Protein AF-A0A5V3AV54-F1 (afdb_monomer_lite)

Foldseek 3Di:
DDDDQKWKDKQNHTDDPVCPVVVVPPPRPVPIDIDIHGDPPDPPDPVVVVVVVVVVVVQCVDPPSVVVVVVVCVVVVVVVVVVVVVPVVDDDDDDPPPPDDD

pLDDT: mean 70.37, std 14.09, range [41.69, 93.81]

Radius of gyration: 25.09 Å; chains: 1; bounding box: 50×31×59 Å

Structure (mmCIF, N/CA/C/O backbone):
data_AF-A0A5V3AV54-F1
#
_entry.id   AF-A0A5V3AV54-F1
#
loop_
_atom_site.group_PDB
_atom_site.id
_atom_site.type_symbol
_atom_site.label_atom_id
_atom_site.label_alt_id
_atom_site.label_comp_id
_atom_site.label_asym_id
_atom_site.label_entity_id
_atom_site.label_seq_id
_atom_site.pdbx_PDB_ins_code
_atom_site.Cartn_x
_atom_site.Cartn_y
_atom_site.Cartn_z
_atom_site.occupancy
_atom_site.B_iso_or_equiv
_atom_site.auth_seq_id
_atom_site.auth_comp_id
_atom_site.auth_asym_id
_atom_site.auth_atom_id
_atom_site.pdbx_PDB_model_num
ATOM 1 N N . MET A 1 1 ? -12.702 22.173 9.518 1.00 42.97 1 MET A N 1
ATOM 2 C CA . MET A 1 1 ? -13.849 21.251 9.380 1.00 42.97 1 MET A CA 1
ATOM 3 C C . MET A 1 1 ? -13.341 19.848 9.676 1.00 42.97 1 MET A C 1
ATOM 5 O O . MET A 1 1 ? -12.639 19.287 8.844 1.00 42.97 1 MET A O 1
ATOM 9 N N . GLU A 1 2 ? -13.571 19.339 10.888 1.00 50.41 2 GLU A N 1
ATOM 10 C CA . GLU A 1 2 ? -13.132 17.993 11.285 1.00 50.41 2 GLU A CA 1
ATOM 11 C C . GLU A 1 2 ? -13.973 16.927 10.575 1.00 50.41 2 GLU A C 1
ATOM 13 O O . GLU A 1 2 ? -15.184 16.833 10.774 1.00 50.41 2 GLU A O 1
ATOM 18 N N . GLN A 1 3 ? -13.338 16.120 9.730 1.00 55.50 3 GLN A N 1
ATOM 19 C CA . GLN A 1 3 ? -13.986 14.984 9.083 1.00 55.50 3 GLN A CA 1
ATOM 20 C C . GLN A 1 3 ? -13.907 13.781 10.028 1.00 55.50 3 GLN A C 1
ATOM 22 O O . GLN A 1 3 ? -12.854 13.164 10.170 1.00 55.50 3 GLN A O 1
ATOM 27 N N . ARG A 1 4 ? -15.013 13.452 10.704 1.00 59.38 4 ARG A N 1
ATOM 28 C CA . ARG A 1 4 ? -15.095 12.273 11.578 1.00 59.38 4 ARG A CA 1
ATOM 29 C C . ARG A 1 4 ? -15.198 10.995 10.745 1.00 59.38 4 ARG A C 1
ATOM 31 O O . ARG A 1 4 ? -16.125 10.838 9.955 1.00 59.38 4 ARG A O 1
ATOM 38 N N . ALA A 1 5 ? -14.268 10.068 10.964 1.00 69.06 5 ALA A N 1
ATOM 39 C CA . ALA A 1 5 ? -14.211 8.778 10.270 1.00 69.06 5 ALA A CA 1
ATOM 40 C C . ALA A 1 5 ? -15.347 7.809 10.663 1.00 69.06 5 ALA A C 1
ATOM 42 O O . ALA A 1 5 ? -15.583 6.821 9.968 1.00 69.06 5 ALA A O 1
ATOM 43 N N . TYR A 1 6 ? -16.072 8.095 11.750 1.00 66.06 6 TYR A N 1
ATOM 44 C CA . TYR A 1 6 ? -17.086 7.204 12.311 1.00 66.06 6 TYR A CA 1
ATOM 45 C C . TYR A 1 6 ? -18.318 7.976 12.792 1.00 66.06 6 TYR A C 1
ATOM 47 O O . TYR A 1 6 ? -18.201 9.074 13.340 1.00 66.06 6 TYR A O 1
ATOM 55 N N . GLN A 1 7 ? -19.494 7.379 12.601 1.00 72.56 7 GLN A N 1
ATOM 56 C CA . GLN A 1 7 ? -20.768 7.821 13.170 1.00 72.56 7 GLN A CA 1
ATOM 57 C C . GLN A 1 7 ? -21.174 6.837 14.273 1.00 72.56 7 GLN A C 1
ATOM 59 O O . GLN A 1 7 ? -21.139 5.627 14.046 1.00 72.56 7 GLN A O 1
ATOM 64 N N . VAL A 1 8 ? -21.533 7.334 15.459 1.00 70.31 8 VAL A N 1
ATOM 65 C CA . VAL A 1 8 ? -21.854 6.500 16.630 1.00 70.31 8 VAL A CA 1
ATOM 66 C C . VAL A 1 8 ? -23.319 6.691 17.012 1.00 70.31 8 VAL A C 1
ATOM 68 O O . VAL A 1 8 ? -23.734 7.797 17.347 1.00 70.31 8 VAL A O 1
ATOM 71 N N . ARG A 1 9 ? -24.097 5.605 16.999 1.00 64.19 9 ARG A N 1
ATOM 72 C CA . ARG A 1 9 ? -25.503 5.585 17.434 1.00 64.19 9 ARG A CA 1
ATOM 73 C C . ARG A 1 9 ? -25.639 4.765 18.711 1.00 64.19 9 ARG A C 1
ATOM 75 O O . ARG A 1 9 ? -25.142 3.641 18.767 1.00 64.19 9 ARG A O 1
ATOM 82 N N . ILE A 1 10 ? -26.344 5.296 19.705 1.00 67.38 10 ILE A N 1
ATOM 83 C CA . ILE A 1 10 ? -26.615 4.624 20.983 1.00 67.38 10 ILE A CA 1
ATOM 84 C C . ILE A 1 10 ? -28.135 4.561 21.159 1.00 67.38 10 ILE A C 1
ATOM 86 O O . ILE A 1 10 ? -28.810 5.582 21.041 1.00 67.38 10 ILE A O 1
ATOM 90 N N . ALA A 1 11 ? -28.692 3.365 21.386 1.00 61.78 11 ALA A N 1
ATOM 91 C CA . ALA A 1 11 ? -30.137 3.155 21.585 1.00 61.78 11 ALA A CA 1
ATOM 92 C C . ALA A 1 11 ? -31.037 3.743 20.467 1.00 61.78 11 ALA A C 1
ATOM 94 O O . ALA A 1 11 ? -32.155 4.188 20.710 1.00 61.78 11 ALA A O 1
ATOM 95 N N . GLY A 1 12 ? -30.542 3.764 19.223 1.00 59.16 12 GLY A N 1
ATOM 96 C CA . GLY A 1 12 ? -31.273 4.264 18.051 1.00 59.16 12 GLY A CA 1
ATOM 97 C C . GLY A 1 12 ? -31.145 5.771 17.782 1.00 59.16 12 GLY A C 1
ATOM 98 O O . GLY A 1 12 ? -31.440 6.186 16.657 1.00 59.16 12 GLY A O 1
ATOM 99 N N . SER A 1 13 ? -30.626 6.562 18.730 1.00 57.06 13 SER A N 1
ATOM 100 C CA . SER A 1 13 ? -30.371 8.003 18.575 1.00 57.06 13 SER A CA 1
ATOM 101 C C . SER A 1 13 ? -28.904 8.287 18.219 1.00 57.06 13 SER A C 1
ATOM 103 O O . SER A 1 13 ? -27.993 7.599 18.687 1.00 57.06 13 SER A O 1
ATOM 105 N N . ASP A 1 14 ? -28.672 9.261 17.340 1.00 52.94 14 ASP A N 1
ATOM 106 C CA . ASP A 1 14 ? -27.337 9.681 16.893 1.00 52.94 14 ASP A CA 1
ATOM 107 C C . ASP A 1 14 ? -26.768 10.687 17.898 1.00 52.94 14 ASP A C 1
ATOM 109 O O . ASP A 1 14 ? -27.426 11.682 18.212 1.00 52.94 14 ASP A O 1
ATOM 113 N N . VAL A 1 15 ? -25.586 10.422 18.457 1.00 59.66 15 VAL A N 1
ATOM 114 C CA . VAL A 1 15 ? -25.069 11.255 19.551 1.00 59.66 15 VAL A CA 1
ATOM 115 C C . VAL A 1 15 ? -24.151 12.341 18.993 1.00 59.66 15 VAL A C 1
ATOM 117 O O . VAL A 1 15 ? -23.034 12.083 18.543 1.00 59.66 15 VAL A O 1
ATOM 120 N N . VAL A 1 16 ? -24.641 13.582 19.023 1.00 55.56 16 VAL A N 1
ATOM 121 C CA . VAL A 1 16 ? -23.890 14.789 18.646 1.00 55.56 16 VAL A CA 1
ATOM 122 C C . VAL A 1 16 ? -22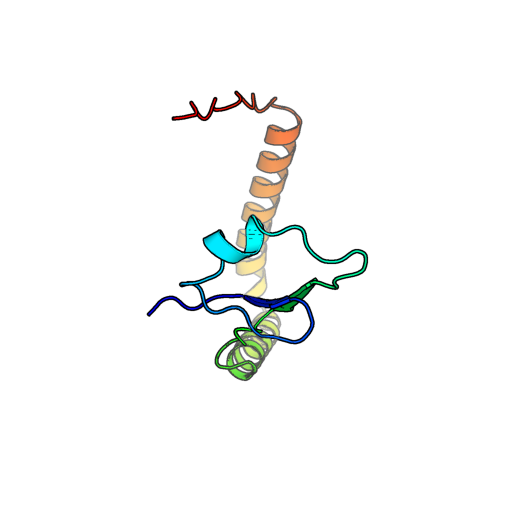.886 15.141 19.762 1.00 55.56 16 VAL A C 1
ATOM 124 O O . VAL A 1 16 ? -23.221 15.010 20.945 1.00 55.56 16 VAL A O 1
ATOM 127 N N . PRO A 1 17 ? -21.651 15.563 19.411 1.00 53.69 17 PRO A N 1
ATOM 128 C CA . PRO A 1 17 ? -20.515 15.718 20.326 1.00 53.69 17 PRO A CA 1
ATOM 129 C C . PRO A 1 17 ? -20.771 16.475 21.625 1.00 53.69 17 PRO A C 1
ATOM 131 O O . PRO A 1 17 ? -20.209 16.091 22.647 1.00 53.69 17 PRO A O 1
ATOM 134 N N . ASP A 1 18 ? -21.649 17.472 21.613 1.00 55.53 18 ASP A N 1
ATOM 135 C CA . ASP A 1 18 ? -21.873 18.360 22.759 1.00 55.53 18 ASP A CA 1
ATOM 136 C C . ASP A 1 18 ? -22.618 17.674 23.923 1.00 55.53 18 ASP A C 1
ATOM 138 O O . ASP A 1 18 ? -22.814 18.264 24.981 1.00 55.53 18 ASP A O 1
ATOM 142 N N . THR A 1 19 ? -23.024 16.407 23.748 1.00 51.69 19 THR A N 1
ATOM 143 C CA . THR A 1 19 ? -23.753 15.609 24.753 1.00 51.69 19 THR A CA 1
ATOM 144 C C . THR A 1 19 ? -23.120 14.243 25.061 1.00 51.69 19 THR A C 1
ATOM 146 O O . THR A 1 19 ? -23.618 13.519 25.926 1.00 51.69 19 THR A O 1
ATOM 149 N N . LEU A 1 20 ? -22.003 13.884 24.405 1.00 53.94 20 LEU A N 1
ATOM 150 C CA . LEU A 1 20 ? -21.345 12.573 24.556 1.00 53.94 20 LEU A CA 1
ATOM 151 C C . LEU A 1 20 ? -20.780 12.357 25.966 1.00 53.94 20 LEU A C 1
ATOM 153 O O . LEU A 1 20 ? -21.006 11.314 26.569 1.00 53.94 20 LEU A O 1
ATOM 157 N N . THR A 1 21 ? -20.088 13.345 26.527 1.00 53.94 21 THR A N 1
ATOM 158 C CA . THR A 1 21 ? -19.488 13.254 27.870 1.00 53.94 21 THR A CA 1
ATOM 159 C C . THR A 1 21 ? -20.532 13.171 28.986 1.00 53.94 21 THR A C 1
ATOM 161 O O . THR A 1 21 ? -20.293 12.499 29.989 1.00 53.94 21 THR A O 1
ATOM 164 N N . ALA A 1 22 ? -21.708 13.778 28.788 1.00 55.59 22 ALA A N 1
ATOM 165 C CA . ALA A 1 22 ? -22.826 13.717 29.731 1.00 55.59 22 ALA A CA 1
ATOM 166 C C . ALA A 1 22 ? -23.582 12.375 29.672 1.00 55.59 22 ALA A C 1
ATOM 168 O O . ALA A 1 22 ? -24.031 11.873 30.697 1.00 55.59 22 ALA A O 1
ATOM 169 N N . ARG A 1 23 ? -23.699 11.762 28.486 1.00 54.28 23 ARG A N 1
ATOM 170 C CA . ARG A 1 23 ? -24.414 10.486 28.277 1.00 54.28 23 ARG A CA 1
ATOM 171 C C . ARG A 1 23 ? -23.567 9.238 28.545 1.00 54.28 23 ARG A C 1
ATOM 173 O O . ARG A 1 23 ? -24.145 8.180 28.761 1.00 54.28 23 ARG A O 1
ATOM 180 N N . LEU A 1 24 ? -22.236 9.351 28.558 1.00 58.12 24 LEU A N 1
ATOM 181 C CA . LEU A 1 24 ? -21.320 8.258 28.924 1.00 58.12 24 LEU A CA 1
ATOM 182 C C . LEU A 1 24 ? -21.265 7.981 30.440 1.00 58.12 24 LEU A C 1
ATOM 184 O O . LEU A 1 24 ? -20.808 6.912 30.833 1.00 58.12 24 LEU A O 1
ATOM 188 N N . HIS A 1 25 ? -21.730 8.920 31.273 1.00 59.16 25 HIS A N 1
ATOM 189 C CA . HIS A 1 25 ? -21.806 8.776 32.737 1.00 59.16 25 HIS A CA 1
ATOM 190 C C . HIS A 1 25 ? -23.201 8.380 33.248 1.00 59.16 25 HIS A C 1
ATOM 192 O O . HIS A 1 25 ? -23.366 8.111 34.436 1.00 59.16 25 HIS A O 1
ATOM 198 N N . GLU A 1 26 ? -24.204 8.320 32.370 1.00 59.19 26 GLU A N 1
ATOM 199 C CA . GLU A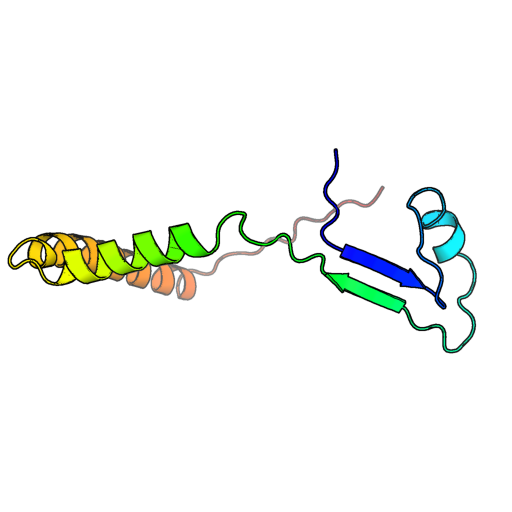 1 26 ? -25.505 7.737 32.694 1.00 59.19 26 GLU A CA 1
ATOM 200 C C . GLU A 1 26 ? -25.402 6.214 32.515 1.00 59.19 26 GLU A C 1
ATOM 202 O O . GLU A 1 26 ? -24.906 5.771 31.473 1.00 59.19 26 GLU A O 1
ATOM 207 N N . PRO A 1 27 ? -25.847 5.388 33.480 1.00 55.38 27 PRO A N 1
ATOM 208 C CA . PRO A 1 27 ? -25.879 3.946 33.288 1.00 55.38 27 PRO A CA 1
ATOM 209 C C . PRO A 1 27 ? -26.720 3.617 32.049 1.00 55.38 27 PRO A C 1
ATOM 211 O O . PRO A 1 27 ? -27.934 3.824 32.018 1.00 55.38 27 PRO A O 1
ATOM 214 N N . LEU A 1 28 ? -26.052 3.119 31.006 1.00 57.53 28 LEU A N 1
ATOM 215 C CA . LEU A 1 28 ? -26.703 2.569 29.822 1.00 57.53 28 LEU A CA 1
ATOM 216 C C . LEU A 1 28 ? -27.688 1.489 30.281 1.00 57.53 28 LEU A C 1
ATOM 218 O O . LEU A 1 28 ? -27.323 0.612 31.067 1.00 57.53 28 LEU A O 1
ATOM 222 N N . SER A 1 29 ? -28.937 1.549 29.808 1.00 58.19 29 SER A N 1
ATOM 223 C CA . SER A 1 29 ? -29.923 0.520 30.142 1.00 58.19 29 SER A CA 1
ATOM 224 C C . SER A 1 29 ? -29.385 -0.859 29.748 1.00 58.19 29 SER A C 1
ATOM 226 O O . SER A 1 29 ? -28.728 -1.016 28.713 1.00 58.19 29 SER A O 1
ATOM 228 N N . ALA A 1 30 ? -29.617 -1.863 30.596 1.00 52.59 30 ALA A N 1
ATOM 229 C CA . ALA A 1 30 ? -29.136 -3.220 30.362 1.00 52.59 30 ALA A CA 1
ATOM 230 C C . ALA A 1 30 ? -29.627 -3.719 28.988 1.00 52.59 30 ALA A C 1
ATOM 232 O O . ALA A 1 30 ? -30.827 -3.886 28.778 1.00 52.59 30 ALA A O 1
ATOM 233 N N . GLY A 1 31 ? -28.698 -3.907 28.043 1.00 59.56 31 GLY A N 1
ATOM 234 C CA . GLY A 1 31 ? -28.995 -4.304 26.659 1.00 59.56 31 GLY A CA 1
ATOM 235 C C . GLY A 1 31 ? -28.891 -3.196 25.599 1.00 59.56 31 GLY A C 1
ATOM 236 O O . GLY A 1 31 ? -29.229 -3.444 24.443 1.00 59.56 31 GLY A O 1
ATOM 237 N N . ALA A 1 32 ? -28.421 -1.991 25.938 1.00 61.28 32 ALA A N 1
ATOM 238 C CA . ALA A 1 32 ? -28.213 -0.924 24.959 1.00 61.28 32 ALA A CA 1
ATOM 239 C C . ALA A 1 32 ? -27.119 -1.284 23.930 1.00 61.28 32 ALA A C 1
ATOM 241 O O . ALA A 1 32 ? -25.959 -1.509 24.276 1.00 61.28 32 ALA A O 1
ATOM 242 N N . VAL A 1 33 ? -27.485 -1.302 22.645 1.00 62.03 33 VAL A N 1
ATOM 243 C CA . VAL A 1 33 ? -26.567 -1.595 21.533 1.00 62.03 33 VAL A CA 1
ATOM 244 C C . VAL A 1 33 ? -25.941 -0.298 21.014 1.00 62.03 33 VAL A C 1
ATOM 246 O O . VAL A 1 33 ? -26.649 0.651 20.661 1.00 62.03 33 VAL A O 1
ATOM 249 N N . MET A 1 34 ? -24.608 -0.263 20.961 1.00 66.94 34 MET A N 1
ATOM 250 C CA . MET A 1 34 ? -23.835 0.819 20.350 1.00 66.94 34 MET A CA 1
ATOM 251 C C . MET A 1 34 ? -23.420 0.430 18.932 1.00 66.94 34 MET A C 1
ATOM 253 O O . MET A 1 34 ? -22.752 -0.582 18.728 1.00 66.94 34 MET A O 1
ATOM 257 N N . HIS A 1 35 ? -23.791 1.248 17.950 1.00 76.19 35 HIS A N 1
ATOM 258 C CA . HIS A 1 35 ? -23.434 1.036 16.551 1.00 76.19 35 HIS A CA 1
ATOM 259 C C . HIS A 1 35 ? -22.405 2.072 16.108 1.00 76.19 35 HIS A C 1
ATOM 261 O O . HIS A 1 35 ? -22.696 3.267 16.092 1.00 76.19 35 HIS A O 1
ATOM 267 N N . ILE A 1 36 ? -21.223 1.604 15.711 1.00 74.25 36 ILE A N 1
ATOM 268 C CA . ILE A 1 36 ? -20.152 2.425 15.142 1.00 74.25 36 ILE A CA 1
ATOM 269 C C . ILE A 1 36 ? -20.131 2.153 13.639 1.00 74.25 36 ILE A C 1
ATOM 271 O O . ILE A 1 36 ? -19.720 1.080 13.202 1.00 74.25 36 ILE A O 1
ATOM 275 N N . VAL A 1 37 ? -20.608 3.107 12.842 1.00 79.50 37 VAL A N 1
ATOM 276 C CA . VAL A 1 37 ? -20.621 2.990 11.382 1.00 79.50 37 VAL A CA 1
ATOM 277 C C . VAL A 1 37 ? -19.393 3.710 10.824 1.00 79.50 37 VAL A C 1
ATOM 279 O O . VAL A 1 37 ? -19.283 4.930 10.997 1.00 79.50 37 VAL A O 1
ATOM 282 N N . PRO A 1 38 ? -18.467 3.004 10.152 1.00 71.88 38 PRO A N 1
ATOM 283 C CA . PRO A 1 38 ? -17.383 3.654 9.433 1.00 71.88 38 PRO A CA 1
ATOM 284 C C . PRO A 1 38 ? -17.959 4.474 8.280 1.00 71.88 38 PRO A C 1
ATOM 286 O O . PRO A 1 38 ? -18.706 3.973 7.438 1.00 71.88 38 PRO A O 1
ATOM 289 N N . ARG A 1 39 ? -17.596 5.754 8.219 1.00 69.12 39 ARG A N 1
ATOM 290 C CA . ARG A 1 39 ? -17.817 6.570 7.029 1.00 69.12 39 ARG A CA 1
ATOM 291 C C . ARG A 1 39 ? -16.711 6.200 6.052 1.00 69.12 39 ARG A C 1
ATOM 293 O O . ARG A 1 39 ? -15.552 6.548 6.260 1.00 69.12 39 ARG A O 1
ATOM 300 N N . LEU A 1 40 ? -17.068 5.484 4.989 1.00 65.62 40 LEU A N 1
ATOM 301 C CA . LEU A 1 40 ? -16.166 5.262 3.864 1.00 65.62 40 LEU A CA 1
ATOM 302 C C . LEU A 1 40 ? -15.868 6.624 3.228 1.00 65.62 40 LEU A C 1
ATOM 304 O O . LEU A 1 40 ? -16.638 7.128 2.412 1.00 65.62 40 LEU A O 1
ATOM 308 N N . ALA A 1 41 ? -14.751 7.231 3.622 1.00 67.50 41 ALA A N 1
ATOM 309 C CA . ALA A 1 41 ? -14.120 8.305 2.874 1.00 67.50 41 ALA A CA 1
ATOM 310 C C . ALA A 1 41 ? -13.598 7.687 1.569 1.00 67.50 41 ALA A C 1
ATOM 312 O O . ALA A 1 41 ? -12.444 7.278 1.466 1.00 67.50 41 ALA A O 1
ATOM 313 N N . GLY A 1 42 ? -14.505 7.493 0.610 1.00 64.81 42 GLY A N 1
ATOM 314 C CA . GLY A 1 42 ? -14.199 6.873 -0.670 1.00 64.81 42 GLY A CA 1
ATOM 315 C C . GLY A 1 42 ? -13.088 7.643 -1.372 1.00 64.81 42 GLY A C 1
ATOM 316 O O . GLY A 1 42 ? -13.110 8.877 -1.411 1.00 64.81 42 GLY A O 1
ATOM 317 N N . ALA A 1 43 ? -12.116 6.913 -1.924 1.00 67.25 43 ALA A N 1
ATOM 318 C CA . ALA A 1 43 ? -11.096 7.488 -2.785 1.00 67.25 43 ALA A CA 1
ATOM 319 C C . ALA A 1 43 ? -11.809 8.310 -3.864 1.00 67.25 43 ALA A C 1
ATOM 321 O O . ALA A 1 43 ? -12.576 7.770 -4.660 1.00 67.25 43 ALA A O 1
ATOM 322 N N . LYS A 1 44 ? -11.582 9.628 -3.847 1.00 65.00 44 LYS A N 1
ATOM 323 C CA . LYS A 1 44 ? -12.317 10.657 -4.605 1.00 65.00 44 LYS A CA 1
ATOM 324 C C . LYS A 1 44 ? -12.392 10.402 -6.122 1.00 65.00 44 LYS A C 1
ATOM 326 O O . LYS A 1 44 ? -13.156 11.055 -6.823 1.00 65.00 44 LYS A O 1
ATOM 331 N N . SER A 1 45 ? -11.629 9.434 -6.624 1.00 70.88 45 SER A N 1
ATOM 332 C CA . SER A 1 45 ? -11.728 8.886 -7.969 1.00 70.88 45 SER A CA 1
ATOM 333 C C . SER A 1 45 ? -11.188 7.444 -7.964 1.00 70.88 45 SER A C 1
ATOM 335 O O . SER A 1 45 ? -9.976 7.227 -7.997 1.00 70.88 45 SER A O 1
ATOM 337 N N . GLY A 1 46 ? -12.071 6.443 -7.930 1.00 75.75 46 GLY A N 1
ATOM 338 C CA . GLY A 1 46 ? -11.669 5.034 -8.069 1.00 75.75 46 GLY A CA 1
ATOM 339 C C . GLY A 1 46 ? -11.079 4.700 -9.448 1.00 75.75 46 GLY A C 1
ATOM 340 O O . GLY A 1 46 ? -10.273 3.785 -9.572 1.00 75.75 46 GLY A O 1
ATOM 341 N N . TRP A 1 47 ? -11.420 5.476 -10.482 1.00 83.50 47 TRP A N 1
ATOM 342 C CA . TRP A 1 47 ? -10.996 5.241 -11.867 1.00 83.50 47 TRP A CA 1
ATOM 343 C C . TRP A 1 47 ? -9.552 5.679 -12.153 1.00 83.50 47 TRP A C 1
ATOM 345 O O . TRP A 1 47 ? -8.867 5.018 -12.929 1.00 83.50 47 TRP A O 1
ATOM 355 N N . ALA A 1 48 ? -9.050 6.743 -11.513 1.00 85.69 48 ALA A N 1
ATOM 356 C CA . ALA A 1 48 ? -7.663 7.178 -11.714 1.00 85.69 48 ALA A CA 1
ATOM 357 C C . ALA A 1 48 ? -6.654 6.104 -11.281 1.00 85.69 48 ALA A C 1
ATOM 359 O O . ALA A 1 48 ? -5.645 5.904 -11.951 1.00 85.69 48 ALA A O 1
ATOM 360 N N . GLY A 1 49 ? -6.957 5.364 -10.207 1.00 86.56 49 GLY A N 1
ATOM 361 C CA . GLY A 1 49 ? -6.146 4.220 -9.785 1.00 86.56 49 GLY A CA 1
ATOM 362 C C . GLY A 1 49 ? -6.143 3.091 -10.818 1.00 86.56 49 GLY A C 1
ATOM 363 O O . GLY A 1 49 ? -5.103 2.484 -11.057 1.00 86.56 49 GLY A O 1
ATOM 364 N N . VAL A 1 50 ? -7.276 2.856 -11.488 1.00 89.81 50 VAL A N 1
ATOM 365 C CA . VAL A 1 50 ? -7.389 1.849 -12.554 1.00 89.81 50 VAL A CA 1
ATOM 366 C C . VAL A 1 50 ? -6.556 2.242 -13.773 1.00 89.81 50 VAL A C 1
ATOM 368 O O . VAL A 1 50 ? -5.813 1.411 -14.286 1.00 89.81 50 VAL A O 1
ATOM 371 N N . LEU A 1 51 ? -6.627 3.501 -14.217 1.00 91.56 51 LEU A N 1
ATOM 372 C CA . LEU A 1 51 ? -5.829 3.977 -15.353 1.00 91.56 51 LEU A CA 1
ATOM 373 C C . LEU A 1 51 ? -4.330 3.954 -15.055 1.00 91.56 51 LEU A C 1
ATOM 375 O O . LEU A 1 51 ? -3.547 3.514 -15.894 1.00 91.56 51 LEU A O 1
ATOM 379 N N . LEU A 1 52 ? -3.936 4.383 -13.854 1.00 91.62 52 LEU A N 1
ATOM 380 C CA . LEU A 1 52 ? -2.545 4.312 -13.418 1.00 91.62 52 LEU A CA 1
ATOM 381 C C . LEU A 1 52 ? -2.061 2.857 -13.367 1.00 91.62 52 LEU A C 1
ATOM 383 O O . LEU A 1 52 ? -0.993 2.550 -13.888 1.00 91.62 52 LEU A O 1
ATOM 387 N N . GLY A 1 53 ? -2.865 1.952 -12.802 1.00 89.38 53 GLY A N 1
ATOM 388 C CA . GLY A 1 53 ? -2.562 0.522 -12.767 1.00 89.38 53 GLY A CA 1
ATOM 389 C C . GLY A 1 53 ? -2.400 -0.071 -14.167 1.00 89.38 53 GLY A C 1
ATOM 390 O O . GLY A 1 53 ? -1.397 -0.720 -14.446 1.00 89.38 53 GLY A O 1
ATOM 391 N N . ALA A 1 54 ? -3.333 0.210 -15.079 1.00 93.81 54 ALA A N 1
ATOM 392 C CA . ALA A 1 54 ? -3.264 -0.259 -16.461 1.00 93.81 54 ALA A CA 1
ATOM 393 C C . ALA A 1 54 ? -2.027 0.277 -17.202 1.00 93.81 54 ALA A C 1
ATOM 395 O O . ALA A 1 54 ? -1.368 -0.476 -17.919 1.00 93.81 54 ALA A O 1
ATOM 396 N N . ALA A 1 55 ? -1.670 1.547 -16.993 1.00 91.31 55 ALA A N 1
ATOM 397 C CA . ALA A 1 55 ? -0.470 2.140 -17.575 1.00 91.31 55 ALA A CA 1
ATOM 398 C C . ALA A 1 55 ? 0.812 1.457 -17.074 1.00 91.31 55 ALA A C 1
ATOM 400 O O . ALA A 1 55 ? 1.706 1.185 -17.872 1.00 91.31 55 ALA A O 1
ATOM 401 N N . LEU A 1 56 ? 0.888 1.127 -15.780 1.00 89.12 56 LEU A N 1
ATOM 402 C CA . LEU A 1 56 ? 2.030 0.412 -15.204 1.00 89.12 56 LEU A CA 1
ATOM 403 C C . LEU A 1 56 ? 2.164 -1.012 -15.763 1.00 89.12 56 LEU A C 1
ATOM 405 O O . LEU A 1 56 ? 3.274 -1.417 -16.098 1.00 89.12 56 LEU A O 1
ATOM 409 N N . ILE A 1 57 ? 1.054 -1.743 -15.930 1.00 89.69 57 ILE A N 1
ATOM 410 C CA . ILE A 1 57 ? 1.062 -3.074 -16.564 1.00 89.69 57 ILE A CA 1
ATOM 411 C C . ILE A 1 57 ? 1.474 -2.986 -18.040 1.00 89.69 57 ILE A C 1
ATOM 413 O O . ILE A 1 57 ? 2.247 -3.808 -18.520 1.00 89.69 57 ILE A O 1
ATOM 417 N N . GLY A 1 58 ? 1.005 -1.976 -18.777 1.00 89.56 58 GLY A N 1
ATOM 418 C CA . GLY A 1 58 ? 1.444 -1.755 -20.157 1.00 89.56 58 GLY A CA 1
ATOM 419 C C . GLY A 1 58 ? 2.940 -1.433 -20.245 1.00 89.56 58 GLY A C 1
ATOM 420 O O . GLY A 1 58 ? 3.662 -2.019 -21.052 1.00 89.56 58 GLY A O 1
ATOM 421 N N . ALA A 1 59 ? 3.430 -0.548 -19.372 1.00 85.38 59 ALA A N 1
ATOM 422 C CA . ALA A 1 59 ? 4.845 -0.195 -19.290 1.00 85.38 59 ALA A CA 1
ATOM 423 C C . ALA A 1 59 ? 5.722 -1.400 -18.918 1.00 85.38 59 ALA A C 1
ATOM 425 O O . ALA A 1 59 ? 6.834 -1.526 -19.433 1.00 85.38 59 ALA A O 1
ATOM 426 N N . SER A 1 60 ? 5.206 -2.325 -18.099 1.00 81.00 60 SER A N 1
ATOM 427 C CA . SER A 1 60 ? 5.920 -3.542 -17.714 1.00 81.00 60 SER A CA 1
ATOM 428 C C . SER A 1 60 ? 6.043 -4.578 -18.832 1.00 81.00 60 SER A C 1
ATOM 430 O O . SER A 1 60 ? 6.554 -5.668 -18.597 1.00 81.00 60 SER A O 1
ATOM 432 N N . LEU A 1 61 ? 5.566 -4.303 -20.045 1.00 86.56 61 LEU A N 1
ATOM 433 C CA . LEU A 1 61 ? 5.756 -5.178 -21.207 1.00 86.56 61 LEU A CA 1
ATOM 434 C C . LEU A 1 61 ? 6.792 -4.622 -22.192 1.00 86.56 61 LEU A C 1
ATOM 436 O O . LEU A 1 61 ? 7.146 -5.310 -23.146 1.00 86.56 61 LEU A O 1
ATOM 440 N N . ILE A 1 62 ? 7.314 -3.411 -21.958 1.00 85.62 62 ILE A N 1
ATOM 441 C CA . ILE A 1 62 ? 8.326 -2.779 -22.810 1.00 85.62 62 ILE A CA 1
ATOM 442 C C . ILE A 1 62 ? 9.684 -3.472 -22.582 1.00 85.62 62 ILE A C 1
ATOM 444 O O . ILE A 1 62 ? 10.239 -3.392 -21.476 1.00 85.62 62 ILE A O 1
ATOM 448 N N . PRO A 1 63 ? 10.266 -4.134 -23.604 1.00 78.75 63 PRO A N 1
ATOM 449 C CA . PRO A 1 63 ? 11.580 -4.756 -23.482 1.00 78.75 63 PRO A CA 1
ATOM 450 C C . PRO A 1 63 ? 12.649 -3.713 -23.120 1.00 78.75 63 PRO A C 1
ATOM 452 O O . PRO A 1 63 ? 12.692 -2.62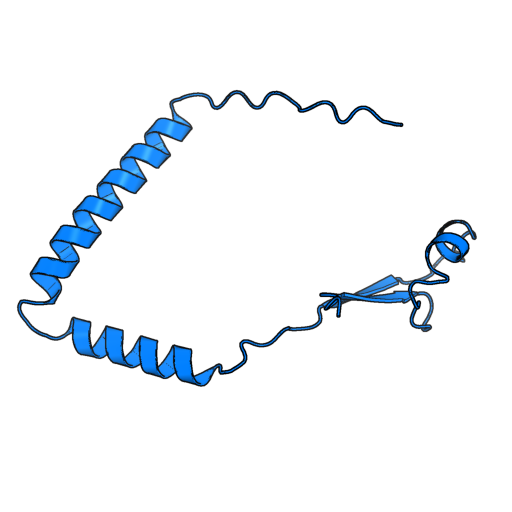8 -23.693 1.00 78.75 63 PRO A O 1
ATOM 455 N N . GLY A 1 64 ? 13.510 -4.025 -22.148 1.00 72.81 64 GLY A N 1
ATOM 456 C CA . GLY A 1 64 ? 14.590 -3.136 -21.688 1.00 72.81 64 GLY A CA 1
ATOM 457 C C . GLY A 1 64 ? 14.211 -2.183 -20.546 1.00 72.81 64 GLY A C 1
ATOM 458 O O . GLY A 1 64 ? 15.007 -2.022 -19.622 1.00 72.81 64 GLY A O 1
ATOM 459 N N . LEU A 1 65 ? 12.988 -1.639 -20.513 1.00 74.81 65 LEU A N 1
ATOM 460 C CA . LEU A 1 65 ? 12.521 -0.810 -19.387 1.00 74.81 65 LEU A CA 1
ATOM 461 C C . LEU A 1 65 ? 12.388 -1.640 -18.099 1.00 74.81 65 LEU A C 1
ATOM 463 O O . LEU A 1 65 ? 12.813 -1.218 -17.022 1.00 74.81 65 LEU A O 1
ATOM 467 N N . ASN A 1 66 ? 11.893 -2.871 -18.235 1.00 69.19 66 ASN A N 1
ATOM 468 C CA . ASN A 1 66 ? 11.820 -3.830 -17.135 1.00 69.19 66 ASN A CA 1
ATOM 469 C C . ASN A 1 66 ? 13.181 -4.220 -16.570 1.00 69.19 66 ASN A C 1
ATOM 471 O O . ASN A 1 66 ? 13.258 -4.538 -15.395 1.00 69.19 66 ASN A O 1
ATOM 475 N N . ALA A 1 67 ? 14.250 -4.225 -17.370 1.00 73.56 67 ALA A N 1
ATOM 476 C CA . ALA A 1 67 ? 15.568 -4.636 -16.888 1.00 73.56 67 ALA A CA 1
ATOM 477 C C . ALA A 1 67 ? 16.147 -3.604 -15.905 1.00 73.56 67 ALA A C 1
ATOM 479 O O . ALA A 1 67 ? 16.691 -3.961 -14.858 1.00 73.56 67 ALA A O 1
ATOM 480 N N . LEU A 1 68 ? 15.958 -2.315 -16.204 1.00 73.56 68 LEU A N 1
ATOM 481 C CA . LEU A 1 68 ? 16.336 -1.220 -15.312 1.00 73.56 68 LEU A CA 1
ATOM 482 C C . LEU A 1 68 ? 15.442 -1.180 -14.069 1.00 73.56 68 LEU A C 1
ATOM 484 O O . LEU A 1 68 ? 15.951 -1.117 -12.950 1.00 73.56 68 LEU A O 1
ATOM 488 N N . ALA A 1 69 ? 14.122 -1.291 -14.252 1.00 74.38 69 ALA A N 1
ATOM 489 C CA . ALA A 1 69 ? 13.177 -1.342 -13.140 1.00 74.38 69 ALA A CA 1
ATOM 490 C C . ALA A 1 69 ? 13.438 -2.553 -12.233 1.00 74.38 69 ALA A C 1
ATOM 492 O O . ALA A 1 69 ? 13.488 -2.399 -11.021 1.00 74.38 69 ALA A O 1
ATOM 493 N N . ALA A 1 70 ? 13.689 -3.735 -12.797 1.00 75.75 70 ALA A N 1
ATOM 494 C CA . ALA A 1 70 ? 14.015 -4.940 -12.042 1.00 75.75 70 ALA A CA 1
ATOM 495 C C . ALA A 1 70 ? 15.317 -4.786 -11.255 1.00 75.75 70 ALA A C 1
ATOM 497 O O . ALA A 1 70 ? 15.364 -5.203 -10.110 1.00 75.75 70 ALA A O 1
ATOM 498 N N . THR A 1 71 ? 16.349 -4.146 -11.808 1.00 76.25 71 THR A N 1
ATOM 499 C CA . THR A 1 71 ? 17.616 -3.923 -11.086 1.00 76.25 71 THR A CA 1
ATOM 500 C C . THR A 1 71 ? 17.419 -3.003 -9.875 1.00 76.25 71 THR A C 1
ATOM 502 O O . THR A 1 71 ? 17.900 -3.285 -8.772 1.00 76.25 71 THR A O 1
ATOM 505 N N . VAL A 1 72 ? 16.652 -1.922 -10.046 1.00 82.62 72 VAL A N 1
ATOM 506 C CA . VAL A 1 72 ? 16.328 -0.991 -8.954 1.00 82.62 72 VAL A CA 1
ATOM 507 C C . VAL A 1 72 ? 15.405 -1.651 -7.926 1.00 82.62 72 VAL A C 1
ATOM 509 O O . VAL A 1 72 ? 15.702 -1.617 -6.738 1.00 82.62 72 VAL A O 1
ATOM 512 N N . LEU A 1 73 ? 14.339 -2.322 -8.365 1.00 84.38 73 LEU A N 1
ATOM 513 C CA . LEU A 1 73 ? 13.382 -3.006 -7.490 1.00 84.38 73 LEU A CA 1
ATOM 514 C C . LEU A 1 73 ? 14.005 -4.196 -6.749 1.00 84.38 73 LEU A C 1
ATOM 516 O O . LEU A 1 73 ? 13.668 -4.450 -5.596 1.00 84.38 73 LEU A O 1
ATOM 520 N N . PHE A 1 74 ? 14.932 -4.916 -7.382 1.00 84.88 74 PHE A N 1
ATOM 521 C CA . PHE A 1 74 ? 15.665 -6.016 -6.763 1.00 84.88 74 PHE A CA 1
ATOM 522 C C . PHE A 1 74 ? 16.624 -5.506 -5.686 1.00 84.88 74 PHE A C 1
ATOM 524 O O . PHE A 1 74 ? 16.653 -6.047 -4.583 1.00 84.88 74 PHE A O 1
ATOM 531 N N . SER A 1 75 ? 17.370 -4.432 -5.951 1.00 83.19 75 SER A N 1
ATOM 532 C CA . SER A 1 75 ? 18.261 -3.832 -4.945 1.00 83.19 75 SER A CA 1
ATOM 533 C C . SER A 1 75 ? 17.487 -3.180 -3.789 1.00 83.19 75 SER A C 1
ATOM 535 O O . SER A 1 75 ? 17.836 -3.361 -2.618 1.00 83.19 75 SER A O 1
ATOM 537 N N . SER A 1 76 ? 16.370 -2.503 -4.068 1.00 87.06 76 SER A N 1
ATOM 538 C CA . SER A 1 76 ? 15.486 -1.994 -3.014 1.00 87.06 76 SER A CA 1
ATOM 539 C C . SER A 1 76 ? 14.820 -3.128 -2.227 1.00 87.06 76 SER A C 1
ATOM 541 O O . SER A 1 76 ? 14.776 -3.088 -1.004 1.00 87.06 76 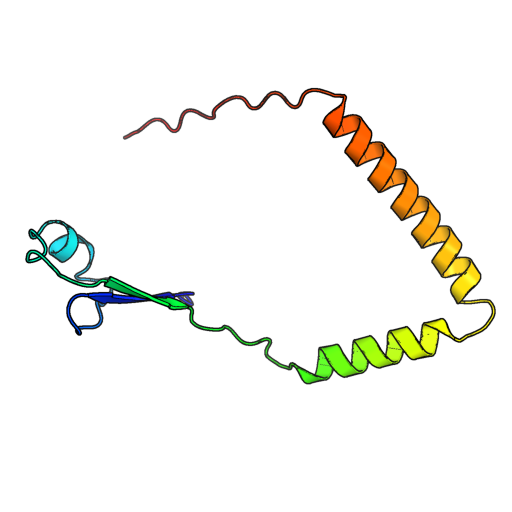SER A O 1
ATOM 543 N N . GLY A 1 77 ? 14.352 -4.182 -2.900 1.00 85.06 77 GLY A N 1
ATOM 544 C CA . GLY A 1 77 ? 13.712 -5.328 -2.251 1.00 85.06 77 GLY A CA 1
ATOM 545 C C . GLY A 1 77 ? 14.674 -6.109 -1.357 1.00 85.06 77 GLY A C 1
ATOM 546 O O . GLY A 1 77 ? 14.336 -6.445 -0.223 1.00 85.06 77 GLY A O 1
ATOM 547 N N . THR A 1 78 ? 15.900 -6.344 -1.829 1.00 88.12 78 THR A N 1
ATOM 548 C CA . THR A 1 78 ? 16.940 -7.037 -1.054 1.00 88.12 78 THR A CA 1
ATOM 549 C C . THR A 1 78 ? 17.382 -6.222 0.159 1.00 88.12 78 THR A C 1
ATOM 551 O O . THR A 1 78 ? 17.479 -6.777 1.250 1.00 88.12 78 THR A O 1
ATOM 554 N N . SER A 1 79 ? 17.574 -4.907 0.028 1.00 86.00 79 SER A N 1
ATOM 555 C CA . SER A 1 79 ? 17.920 -4.047 1.171 1.00 86.00 79 SER A CA 1
ATOM 556 C C . SER A 1 79 ? 16.808 -3.964 2.222 1.00 86.00 79 SER A C 1
ATOM 558 O O . SER A 1 79 ? 17.100 -4.049 3.413 1.00 86.00 79 SER A O 1
ATOM 560 N N . MET A 1 80 ? 15.537 -3.875 1.816 1.00 89.62 80 MET A N 1
ATOM 561 C CA . MET A 1 80 ? 14.401 -3.890 2.748 1.00 89.62 80 MET A CA 1
ATOM 562 C C . MET A 1 80 ? 14.261 -5.237 3.459 1.00 89.62 80 MET A C 1
ATOM 564 O O . MET A 1 80 ? 14.025 -5.265 4.665 1.00 89.62 80 MET A O 1
ATOM 568 N N . ALA A 1 81 ? 14.453 -6.349 2.744 1.00 89.19 81 ALA A N 1
ATOM 569 C CA . ALA A 1 81 ? 14.465 -7.677 3.348 1.00 89.19 81 ALA A CA 1
ATOM 570 C C . ALA A 1 81 ? 15.597 -7.804 4.379 1.00 89.19 81 ALA A C 1
ATOM 572 O O . ALA A 1 81 ? 15.350 -8.230 5.504 1.00 89.19 81 ALA A O 1
ATOM 573 N N . LEU A 1 82 ? 16.812 -7.364 4.034 1.00 88.62 82 LEU A N 1
ATOM 574 C CA . LEU A 1 82 ? 17.969 -7.373 4.931 1.00 88.62 82 LEU A CA 1
ATOM 575 C C . LEU A 1 82 ? 17.786 -6.450 6.148 1.00 88.62 82 LEU A C 1
ATOM 577 O O . LEU A 1 82 ? 18.117 -6.836 7.265 1.00 88.62 82 LEU A O 1
ATOM 581 N N . GLY A 1 83 ? 17.219 -5.259 5.964 1.00 88.38 83 GLY A N 1
ATOM 582 C CA . GLY A 1 83 ? 16.888 -4.348 7.062 1.00 88.38 83 GLY A CA 1
ATOM 583 C C . GLY A 1 83 ? 15.806 -4.913 7.983 1.00 88.38 83 GLY A C 1
ATOM 584 O O . GLY A 1 83 ? 15.937 -4.837 9.202 1.00 88.38 83 GLY A O 1
ATOM 585 N N . GLY A 1 84 ? 14.778 -5.546 7.413 1.00 87.25 84 GLY A N 1
ATOM 586 C CA . GLY A 1 84 ? 13.714 -6.208 8.164 1.00 87.25 84 GLY A CA 1
ATOM 587 C C . GLY A 1 84 ? 14.230 -7.384 8.992 1.00 87.25 84 GLY A C 1
ATOM 588 O O . GLY A 1 84 ? 13.960 -7.447 10.189 1.00 87.25 84 GLY A O 1
ATOM 589 N N . VAL A 1 85 ? 15.044 -8.276 8.409 1.00 86.19 85 VAL A N 1
ATOM 590 C CA . VAL A 1 85 ? 15.658 -9.372 9.184 1.00 86.19 85 VAL A CA 1
ATOM 591 C C . VAL A 1 85 ? 16.636 -8.838 10.223 1.00 86.19 85 VAL A C 1
ATOM 593 O O . VAL A 1 85 ? 16.661 -9.340 11.342 1.00 86.19 85 VAL A O 1
ATOM 596 N N . ALA A 1 86 ? 17.384 -7.776 9.915 1.00 84.62 86 ALA A N 1
ATOM 597 C CA . ALA A 1 86 ? 18.260 -7.139 10.887 1.00 84.62 86 ALA A CA 1
ATOM 598 C C . ALA A 1 86 ? 17.468 -6.573 12.070 1.00 84.62 86 ALA A C 1
ATOM 600 O O . ALA A 1 86 ? 17.929 -6.696 13.190 1.00 84.62 86 ALA A O 1
ATOM 601 N N . GLN A 1 87 ? 16.266 -6.031 11.870 1.00 83.50 87 GLN A N 1
ATOM 602 C CA . GLN A 1 87 ? 15.389 -5.571 12.957 1.00 83.50 87 GLN A CA 1
ATOM 603 C C . GLN A 1 87 ? 14.721 -6.713 13.733 1.00 83.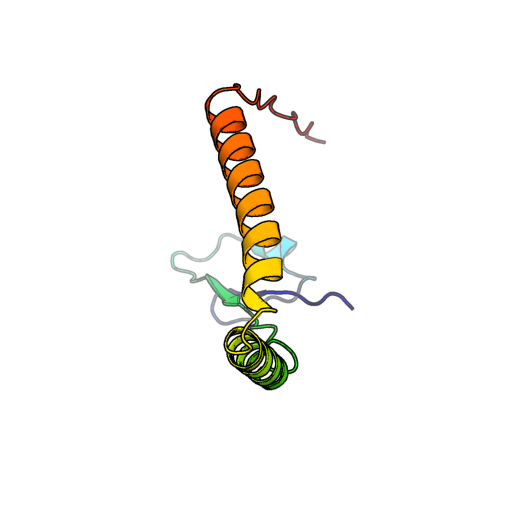50 87 GLN A C 1
ATOM 605 O O . GLN A 1 87 ? 14.357 -6.534 14.891 1.00 83.50 87 GLN A O 1
ATOM 610 N N . MET A 1 88 ? 14.556 -7.886 13.119 1.00 86.44 88 MET A N 1
ATOM 611 C CA . MET A 1 88 ? 14.091 -9.084 13.826 1.00 86.44 88 MET A CA 1
ATOM 612 C C . MET A 1 88 ? 15.201 -9.709 14.680 1.00 86.44 88 MET A C 1
ATOM 614 O O . MET A 1 88 ? 14.912 -10.314 15.709 1.00 86.44 88 MET A O 1
ATOM 618 N N . LEU A 1 89 ? 16.462 -9.555 14.266 1.00 82.12 89 LEU A N 1
ATOM 619 C CA . LEU A 1 89 ? 17.636 -10.056 14.985 1.00 82.12 89 LEU A CA 1
ATOM 620 C C . LEU A 1 89 ? 18.236 -9.029 15.956 1.00 82.12 89 LEU A C 1
ATOM 622 O O . LEU A 1 89 ? 18.832 -9.416 16.957 1.00 82.12 89 LEU A O 1
ATOM 626 N N . ALA A 1 90 ? 18.082 -7.734 15.682 1.00 76.12 90 ALA A N 1
ATOM 627 C CA . ALA A 1 90 ? 18.473 -6.641 16.559 1.00 76.12 90 ALA A CA 1
ATOM 628 C C . ALA A 1 90 ? 17.277 -6.282 17.456 1.00 76.12 90 ALA A C 1
ATOM 630 O O . ALA A 1 90 ? 16.292 -5.734 16.959 1.00 76.12 90 ALA A O 1
ATOM 631 N N . PRO A 1 91 ? 17.331 -6.563 18.770 1.00 61.47 91 PRO A N 1
ATOM 632 C CA . PRO A 1 91 ? 16.222 -6.282 19.670 1.00 61.47 91 PRO A CA 1
ATOM 633 C C .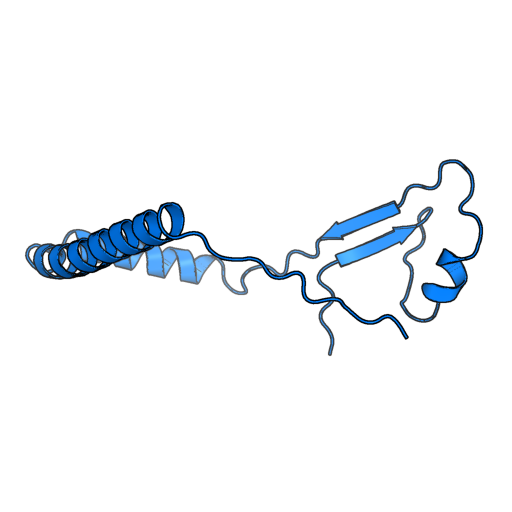 PRO A 1 91 ? 15.879 -4.789 19.651 1.00 61.47 91 PRO A C 1
ATOM 635 O O . PRO A 1 91 ? 16.700 -3.946 20.010 1.00 61.47 91 PRO A O 1
ATOM 638 N N . GLN A 1 92 ? 14.655 -4.442 19.259 1.00 61.38 92 GLN A N 1
ATOM 639 C CA . GLN A 1 92 ? 14.146 -3.087 19.445 1.00 61.38 92 GLN A CA 1
ATOM 640 C C . GLN A 1 92 ? 13.637 -2.956 20.885 1.00 61.38 92 GLN A C 1
ATOM 642 O O . GLN A 1 92 ? 12.581 -3.486 21.233 1.00 61.38 92 GLN A O 1
ATOM 647 N N . ALA A 1 93 ? 14.394 -2.265 21.740 1.00 57.56 93 ALA A N 1
ATOM 648 C CA . ALA A 1 93 ? 13.960 -1.936 23.093 1.00 57.56 93 ALA A CA 1
ATOM 649 C C . ALA A 1 93 ? 12.726 -1.021 23.032 1.00 57.56 93 ALA A C 1
ATOM 651 O O . ALA A 1 93 ? 12.816 0.157 22.689 1.00 57.56 93 ALA A O 1
ATOM 652 N N . LYS A 1 94 ? 11.555 -1.567 23.361 1.00 54.22 94 LYS A N 1
ATOM 653 C CA . LYS A 1 94 ? 10.333 -0.784 23.541 1.00 54.22 94 LYS A CA 1
ATOM 654 C C . LYS A 1 94 ? 10.312 -0.276 24.980 1.00 54.22 94 LYS A C 1
ATOM 656 O O . LYS A 1 94 ? 9.791 -0.950 25.863 1.00 54.22 94 LYS A O 1
ATOM 661 N N . SER A 1 95 ? 10.909 0.886 25.233 1.00 49.06 95 SER A N 1
ATOM 662 C CA . SER A 1 95 ? 10.692 1.577 26.507 1.00 49.06 95 SER A CA 1
ATOM 663 C C . SER A 1 95 ? 9.227 2.027 26.564 1.00 49.06 95 SER A C 1
ATOM 665 O O . SER A 1 95 ? 8.779 2.705 25.634 1.00 49.06 95 SER A O 1
ATOM 667 N N . PRO A 1 96 ? 8.454 1.666 27.602 1.00 55.78 96 PRO A N 1
ATOM 668 C CA . PRO A 1 96 ? 7.131 2.231 27.784 1.00 55.78 96 PRO A CA 1
ATOM 669 C C . PRO A 1 96 ? 7.298 3.724 28.074 1.00 55.78 96 PRO A C 1
ATOM 671 O O . PRO A 1 96 ? 7.848 4.106 29.106 1.00 55.78 96 PRO A O 1
ATOM 674 N N . ALA A 1 97 ? 6.849 4.573 27.149 1.00 57.28 97 ALA A N 1
ATOM 675 C CA . ALA A 1 97 ? 6.617 5.975 27.453 1.00 57.28 97 ALA A CA 1
ATOM 676 C C . ALA A 1 97 ? 5.461 6.016 28.456 1.00 57.28 97 ALA A C 1
ATOM 678 O O . ALA A 1 97 ? 4.299 5.817 28.103 1.00 57.28 97 ALA A O 1
ATOM 679 N N . MET A 1 98 ? 5.820 6.182 29.725 1.00 45.94 98 MET A N 1
ATOM 680 C CA . MET A 1 98 ? 4.905 6.483 30.811 1.00 45.94 98 MET A CA 1
ATOM 681 C C . MET A 1 98 ? 4.162 7.766 30.434 1.00 45.94 98 MET A C 1
ATOM 683 O O . MET A 1 98 ? 4.743 8.848 30.412 1.00 45.94 98 MET A O 1
ATOM 687 N N . HIS A 1 99 ? 2.894 7.631 30.053 1.00 51.75 99 HIS A N 1
ATOM 688 C CA . HIS A 1 99 ? 1.983 8.761 29.983 1.00 51.75 99 HIS A CA 1
ATOM 689 C C . HIS A 1 99 ? 1.674 9.111 31.439 1.00 51.75 99 HIS A C 1
ATOM 691 O O . HIS A 1 99 ? 0.927 8.391 32.102 1.00 51.75 99 HIS A O 1
ATOM 697 N N . SER A 1 100 ? 2.347 10.131 31.972 1.00 52.31 100 SER A N 1
ATOM 698 C CA . SER A 1 100 ? 1.951 10.737 33.239 1.00 52.31 100 SER A CA 1
ATOM 699 C C . SER A 1 100 ? 0.514 11.217 33.082 1.00 52.31 100 SER A C 1
ATOM 701 O O . SER A 1 100 ? 0.225 12.047 32.222 1.00 52.31 100 SER A O 1
ATOM 703 N N . ALA A 1 101 ? -0.373 10.608 33.863 1.00 46.41 101 ALA A N 1
ATOM 704 C CA . ALA A 1 101 ? -1.714 11.101 34.094 1.00 46.41 101 ALA A CA 1
ATOM 705 C C . ALA A 1 101 ? -1.625 12.462 34.800 1.00 46.41 101 ALA A C 1
ATOM 707 O O . ALA A 1 101 ? -0.817 12.618 35.719 1.00 46.41 101 ALA A O 1
ATOM 708 N N . ASP A 1 102 ? -2.439 13.402 34.335 1.00 41.69 102 ASP A N 1
ATOM 709 C CA . ASP A 1 102 ? -2.922 14.552 35.105 1.00 41.69 102 ASP A CA 1
ATOM 710 C C . ASP A 1 102 ? -4.281 14.153 35.709 1.00 41.69 102 ASP A C 1
ATOM 712 O O . ASP A 1 102 ? -5.040 13.446 34.993 1.00 41.69 102 ASP A O 1
#

Organism: Salmonella enterica (NCBI:txid28901)

Secondary structure (DSSP, 8-state):
----SEEEEETTEE--GGGHHHHSSS---TTPPEEEEE-----S-HHHHHHHHHHHHHHTTSTTHHHHHHHHHHHHHHHHHHHHHHHHHS------------

Sequence (102 aa):
MEQRAYQVRIAGSDVVPDTLTARLHEPLSAGAVMHIVPRLAGAKSGWAGVLLGAALIGASLIPGLNALAATVLFSSGTSMALGGVAQMLAPQAKSPAMHSAD